Protein AF-A0A924WG59-F1 (afdb_monomer_lite)

Radius of gyration: 11.97 Å; chains: 1; bounding box: 27×19×31 Å

Structure (mmCIF, N/CA/C/O backbone):
data_AF-A0A924WG59-F1
#
_entry.id   AF-A0A924WG59-F1
#
loop_
_atom_site.group_PDB
_atom_site.id
_atom_site.type_symbol
_atom_site.label_atom_id
_atom_site.label_alt_id
_atom_site.label_comp_id
_atom_site.label_asym_id
_atom_site.label_entity_id
_atom_site.label_seq_id
_atom_site.pdbx_PDB_ins_code
_atom_site.Cartn_x
_atom_site.Cartn_y
_atom_site.Cartn_z
_atom_site.occupancy
_atom_site.B_iso_or_equiv
_atom_site.auth_seq_id
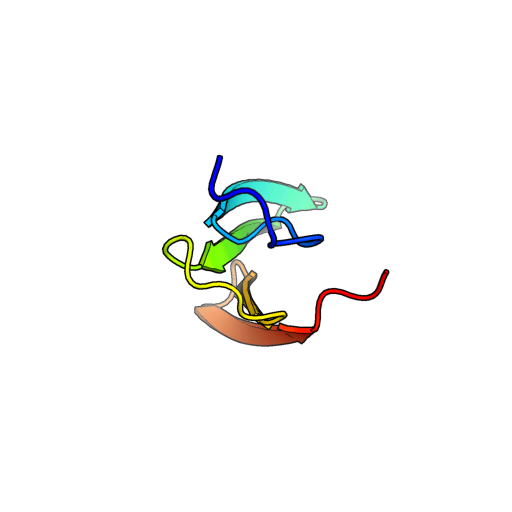_atom_site.auth_comp_id
_atom_site.auth_asym_id
_atom_sit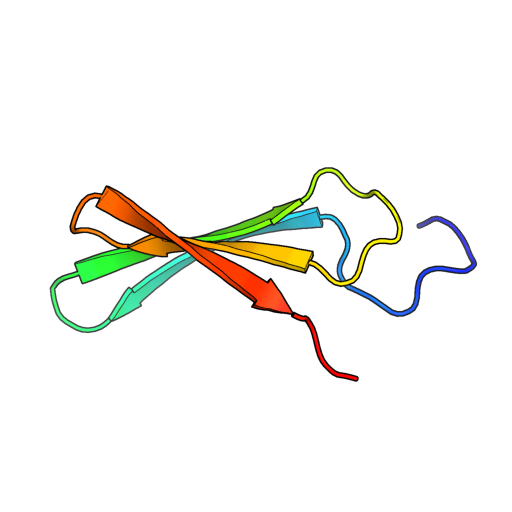e.auth_atom_id
_atom_site.pdbx_PDB_model_num
ATOM 1 N N . LYS A 1 1 ? 11.847 11.506 -10.058 1.00 45.03 1 LYS A N 1
ATOM 2 C CA . LYS A 1 1 ? 11.183 10.628 -11.058 1.00 45.03 1 LYS A CA 1
ATOM 3 C C . LYS A 1 1 ? 12.256 9.913 -11.877 1.00 45.03 1 LYS A C 1
ATOM 5 O O . LYS A 1 1 ? 12.911 10.581 -12.665 1.00 45.03 1 LYS A O 1
ATOM 10 N N . ARG A 1 2 ? 12.475 8.600 -11.708 1.00 51.09 2 ARG A N 1
ATOM 11 C CA . ARG A 1 2 ? 13.241 7.830 -12.708 1.00 51.09 2 ARG A CA 1
ATOM 12 C C . ARG A 1 2 ? 12.330 7.623 -13.916 1.00 51.09 2 ARG A C 1
ATOM 14 O O . ARG A 1 2 ? 11.278 6.999 -13.793 1.00 51.09 2 ARG A O 1
ATOM 21 N N . ALA A 1 3 ? 12.697 8.218 -15.045 1.00 54.34 3 ALA A N 1
ATOM 22 C CA . ALA A 1 3 ? 12.019 8.035 -16.320 1.00 54.34 3 ALA A CA 1
ATOM 23 C C . ALA A 1 3 ? 12.098 6.548 -16.706 1.00 54.34 3 ALA A C 1
ATOM 25 O O . ALA A 1 3 ? 13.140 6.075 -17.138 1.00 54.34 3 ALA A O 1
ATOM 26 N N . GLY A 1 4 ? 11.039 5.781 -16.443 1.00 59.47 4 GLY A N 1
ATOM 27 C CA . GLY A 1 4 ? 11.010 4.343 -16.732 1.00 59.47 4 GLY A CA 1
ATOM 28 C C . GLY A 1 4 ? 10.107 3.530 -15.815 1.00 59.47 4 GLY A C 1
ATOM 29 O O . GLY A 1 4 ? 9.624 2.477 -16.225 1.00 59.47 4 GLY A O 1
ATOM 30 N N . CYS A 1 5 ? 9.805 4.026 -14.613 1.00 60.91 5 CYS A N 1
ATOM 31 C CA . CYS A 1 5 ? 8.920 3.302 -13.713 1.00 60.91 5 CYS A CA 1
ATOM 32 C C . CYS A 1 5 ? 7.468 3.761 -13.847 1.00 60.91 5 CYS A C 1
ATOM 34 O O . CYS A 1 5 ? 7.134 4.910 -13.571 1.00 60.91 5 CYS A O 1
ATOM 36 N N . ARG A 1 6 ? 6.601 2.852 -14.308 1.00 66.62 6 ARG A N 1
ATOM 37 C CA . ARG A 1 6 ? 5.163 3.099 -14.532 1.00 66.62 6 ARG A CA 1
ATOM 38 C C . ARG A 1 6 ? 4.316 2.861 -13.273 1.00 66.62 6 ARG A C 1
ATOM 40 O O . ARG A 1 6 ? 3.095 2.824 -13.363 1.00 66.62 6 ARG A O 1
ATO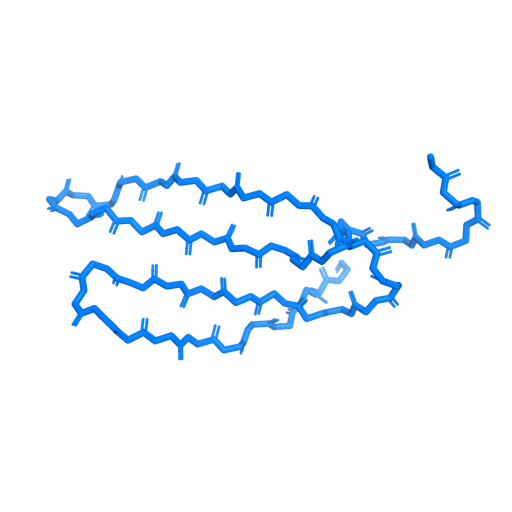M 47 N N . TRP A 1 7 ? 4.974 2.669 -12.136 1.00 64.38 7 TRP A N 1
ATOM 48 C CA . TRP A 1 7 ? 4.398 2.244 -10.867 1.00 64.38 7 TRP A CA 1
ATOM 49 C C . TRP A 1 7 ? 4.745 3.261 -9.781 1.00 64.38 7 TRP A C 1
ATOM 51 O O . TRP A 1 7 ? 5.807 3.884 -9.845 1.00 64.38 7 TRP A O 1
ATOM 61 N N . ILE A 1 8 ? 3.857 3.421 -8.796 1.00 66.00 8 ILE A N 1
ATOM 62 C CA . ILE A 1 8 ? 4.181 4.126 -7.554 1.00 66.00 8 ILE A CA 1
ATOM 63 C C . ILE A 1 8 ? 5.128 3.206 -6.796 1.00 66.00 8 ILE A C 1
ATOM 65 O O . ILE A 1 8 ? 4.708 2.186 -6.267 1.00 66.00 8 ILE A O 1
ATOM 69 N N . SER A 1 9 ? 6.410 3.534 -6.858 1.00 67.12 9 SER A N 1
ATOM 70 C CA . SER A 1 9 ? 7.489 2.743 -6.275 1.00 67.12 9 SER A CA 1
ATOM 71 C C . SER A 1 9 ? 7.799 3.138 -4.837 1.00 67.12 9 SER A C 1
ATOM 73 O O . SER A 1 9 ? 8.590 2.467 -4.193 1.00 67.12 9 SER A O 1
ATOM 75 N N . SER A 1 10 ? 7.261 4.268 -4.368 1.00 70.00 10 SER A N 1
ATOM 76 C CA . SER A 1 10 ? 7.459 4.720 -2.998 1.00 70.00 10 SER A CA 1
ATOM 77 C C . SER A 1 10 ? 6.316 5.555 -2.458 1.00 70.00 10 SER A C 1
ATOM 79 O O . SER A 1 10 ? 5.632 6.269 -3.197 1.00 70.00 10 SER A O 1
ATOM 81 N N . GLY A 1 11 ? 6.147 5.461 -1.143 1.00 75.12 11 GLY A N 1
ATOM 82 C CA . GLY A 1 11 ? 5.157 6.195 -0.370 1.00 75.12 11 GLY A CA 1
ATOM 83 C C . GLY A 1 11 ? 4.578 5.321 0.731 1.00 75.12 11 GLY A C 1
ATOM 84 O O . GLY A 1 11 ? 4.419 4.123 0.545 1.00 75.12 11 GLY A O 1
ATOM 85 N N . VAL A 1 12 ? 4.236 5.930 1.859 1.00 82.31 12 VAL A N 1
ATOM 86 C CA . VAL A 1 12 ? 3.393 5.308 2.880 1.00 82.31 12 VAL A CA 1
ATOM 87 C C . VAL A 1 12 ? 2.052 6.016 2.845 1.00 82.31 12 VAL A C 1
ATOM 89 O O . VAL A 1 12 ? 1.988 7.245 2.889 1.00 82.31 12 VAL A O 1
ATOM 92 N N . ILE A 1 13 ? 0.982 5.242 2.714 1.00 83.50 13 ILE A N 1
ATOM 93 C CA . ILE A 1 13 ? -0.384 5.731 2.837 1.00 83.50 13 ILE A CA 1
ATOM 94 C C . ILE A 1 13 ? -0.980 5.083 4.068 1.00 83.50 13 ILE A C 1
ATOM 96 O O . ILE A 1 13 ? -1.231 3.880 4.100 1.00 83.50 13 ILE A O 1
ATOM 100 N N . GLU A 1 14 ? -1.245 5.899 5.072 1.00 85.25 14 GLU A N 1
ATOM 101 C CA . GLU A 1 14 ? -2.026 5.487 6.223 1.00 85.25 14 GLU A CA 1
ATOM 102 C C . GLU A 1 14 ? -3.492 5.810 5.975 1.00 85.25 14 GLU A C 1
ATOM 104 O O . GLU A 1 14 ? -3.853 6.928 5.602 1.00 85.25 14 GLU A O 1
ATOM 109 N N . PHE A 1 15 ? -4.349 4.811 6.147 1.00 83.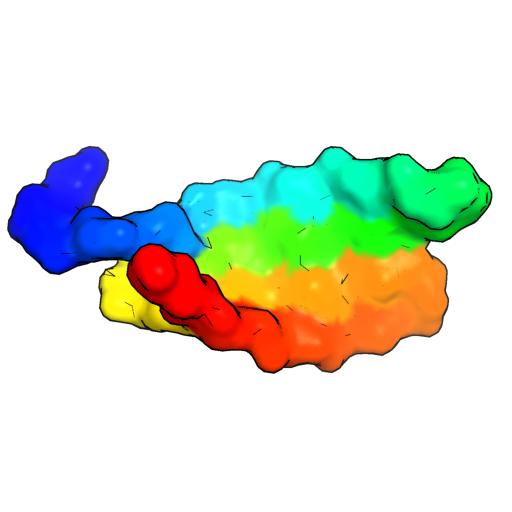62 15 PHE A N 1
ATOM 110 C CA . PHE A 1 15 ? -5.782 4.977 6.003 1.00 83.62 15 PHE A CA 1
ATOM 111 C C . PHE A 1 15 ? -6.527 4.185 7.068 1.00 83.62 15 PHE A C 1
ATOM 113 O O . PHE A 1 15 ? -6.179 3.060 7.436 1.00 83.62 15 PHE A O 1
ATOM 120 N N . THR A 1 16 ? -7.597 4.793 7.561 1.00 82.44 16 THR A N 1
ATOM 121 C CA . THR A 1 16 ? -8.404 4.237 8.640 1.00 82.44 16 THR A CA 1
ATOM 122 C C . THR A 1 16 ? -9.691 3.688 8.045 1.00 82.44 16 THR A C 1
ATOM 124 O O . THR A 1 16 ? -10.474 4.429 7.454 1.00 82.44 16 THR A O 1
ATOM 127 N N . VAL A 1 17 ? -9.915 2.379 8.179 1.00 80.00 17 VAL A N 1
ATOM 128 C CA . VAL A 1 17 ? -11.167 1.737 7.748 1.00 80.00 17 VAL A CA 1
ATOM 129 C C . VAL A 1 17 ? -11.946 1.338 8.994 1.00 80.00 17 VAL A C 1
ATOM 131 O O . VAL A 1 17 ? -11.574 0.396 9.700 1.00 80.00 17 VAL A O 1
ATOM 134 N N . GLY A 1 18 ? -13.018 2.075 9.286 1.00 84.12 18 GLY A N 1
ATOM 135 C CA . GLY A 1 18 ? -13.775 1.922 10.529 1.00 84.12 18 GLY A CA 1
ATOM 136 C C . GLY A 1 18 ? -12.932 2.337 11.739 1.00 84.12 18 GLY A C 1
ATOM 137 O O . GLY A 1 18 ? -12.512 3.484 11.825 1.00 84.12 18 GLY A O 1
ATOM 138 N N . ALA A 1 19 ? -12.659 1.397 12.651 1.00 80.38 19 ALA A N 1
ATOM 139 C CA . ALA A 1 19 ? -11.829 1.606 13.847 1.00 80.38 19 ALA A CA 1
ATOM 140 C C . ALA A 1 19 ? -10.392 1.055 13.715 1.00 80.38 19 ALA A C 1
ATOM 142 O O . ALA A 1 19 ? -9.671 0.950 14.704 1.00 80.38 19 ALA A O 1
ATOM 143 N N . ARG A 1 20 ? -9.979 0.629 12.513 1.00 80.06 20 ARG A N 1
ATOM 144 C CA . ARG A 1 20 ? -8.672 -0.003 12.276 1.00 80.06 20 ARG A CA 1
ATOM 145 C C . ARG A 1 20 ? -7.801 0.880 11.390 1.00 80.06 20 ARG A C 1
ATOM 147 O O . ARG A 1 20 ? -8.119 1.068 10.215 1.00 80.06 20 ARG A O 1
ATOM 154 N N . THR A 1 21 ? -6.694 1.359 11.947 1.00 83.50 21 THR A N 1
ATOM 155 C CA . THR A 1 21 ? -5.656 2.104 11.222 1.00 83.50 21 THR A CA 1
ATOM 156 C C . THR A 1 21 ? -4.764 1.134 10.459 1.00 83.50 21 THR A C 1
ATOM 158 O O . THR A 1 21 ? -4.265 0.167 11.030 1.00 83.50 21 THR A O 1
ATOM 161 N N . ARG A 1 22 ? -4.601 1.341 9.155 1.00 86.75 22 ARG A N 1
ATOM 162 C CA . ARG A 1 22 ? -3.770 0.492 8.298 1.00 86.75 22 ARG A CA 1
ATOM 163 C C . ARG A 1 22 ? -2.754 1.358 7.582 1.00 86.75 22 ARG A C 1
ATOM 165 O O . ARG A 1 22 ? -3.081 2.465 7.162 1.00 86.75 22 ARG A O 1
ATOM 172 N N . SER A 1 23 ? -1.556 0.829 7.419 1.00 86.94 23 SER A N 1
ATOM 173 C CA . SER A 1 23 ? -0.454 1.471 6.715 1.00 86.94 23 SER A CA 1
ATOM 174 C C . SER A 1 23 ? -0.159 0.661 5.467 1.00 86.94 23 SER A C 1
ATOM 176 O O . SER A 1 23 ? 0.076 -0.540 5.527 1.00 86.94 23 SER A O 1
ATOM 178 N N . LEU A 1 24 ? -0.203 1.310 4.314 1.00 84.75 24 LEU A N 1
ATOM 179 C CA . LEU A 1 24 ? 0.196 0.723 3.050 1.00 84.75 24 LEU A CA 1
ATOM 180 C C . LEU A 1 24 ? 1.488 1.379 2.593 1.00 84.75 24 LEU A C 1
ATOM 182 O O . LEU A 1 24 ? 1.494 2.539 2.192 1.00 84.75 24 LEU A O 1
ATOM 186 N N . ASP A 1 25 ? 2.562 0.613 2.658 1.00 84.62 25 ASP A N 1
ATOM 187 C CA . ASP A 1 25 ? 3.881 0.984 2.186 1.00 84.62 25 ASP A CA 1
ATOM 188 C C . ASP A 1 25 ? 4.047 0.524 0.729 1.00 84.62 25 ASP A C 1
ATOM 190 O O . ASP A 1 25 ? 3.800 -0.632 0.386 1.00 84.62 25 ASP A O 1
ATOM 194 N N . PHE A 1 26 ? 4.410 1.438 -0.162 1.00 76.62 26 PHE A N 1
ATOM 195 C CA . PHE A 1 26 ? 4.619 1.173 -1.586 1.00 76.62 26 PHE A CA 1
ATOM 196 C C . PHE A 1 26 ? 6.089 0.859 -1.916 1.00 76.62 26 PHE A C 1
ATOM 198 O O . PHE A 1 26 ? 6.406 0.672 -3.089 1.00 76.62 26 PHE A O 1
ATOM 205 N N . GLY A 1 27 ? 6.962 0.772 -0.908 1.00 71.94 27 GLY A N 1
ATOM 206 C CA . GLY A 1 27 ? 8.381 0.450 -1.021 1.00 71.94 27 GLY A CA 1
ATOM 207 C C . GLY A 1 27 ? 9.306 1.671 -1.074 1.00 71.94 27 GLY A C 1
ATOM 208 O O . GLY A 1 27 ? 8.894 2.826 -0.967 1.00 71.94 27 GLY A O 1
ATOM 209 N N . ASP A 1 28 ? 10.599 1.409 -1.275 1.00 65.56 28 ASP A N 1
ATOM 210 C CA . ASP A 1 28 ? 11.674 2.412 -1.170 1.00 65.56 28 ASP A CA 1
ATOM 211 C C . ASP A 1 28 ? 11.985 3.158 -2.479 1.00 65.56 28 ASP A C 1
ATOM 213 O O . ASP A 1 28 ? 12.960 3.903 -2.589 1.00 65.56 28 ASP A O 1
ATOM 217 N N . GLY A 1 29 ? 11.181 2.969 -3.521 1.00 62.56 29 GLY A N 1
ATOM 218 C CA . GLY A 1 29 ? 11.400 3.605 -4.820 1.00 62.56 29 GLY A CA 1
ATOM 219 C C . GLY A 1 29 ? 12.119 2.712 -5.826 1.00 62.56 29 GLY A C 1
ATOM 220 O O . GLY A 1 29 ? 12.479 3.187 -6.909 1.00 62.56 29 GLY A O 1
ATOM 221 N N . THR A 1 30 ? 12.320 1.430 -5.507 1.00 63.53 30 THR A N 1
ATOM 222 C CA . THR A 1 30 ? 12.754 0.437 -6.490 1.00 63.53 30 THR A CA 1
ATOM 223 C C . THR A 1 30 ? 11.640 0.229 -7.507 1.00 63.53 30 THR A C 1
ATOM 225 O O . THR A 1 30 ? 10.460 0.374 -7.197 1.00 63.53 30 THR A O 1
ATOM 228 N N . CYS A 1 31 ? 11.983 -0.045 -8.768 1.00 67.69 31 CYS A N 1
ATOM 229 C CA . CYS A 1 31 ? 10.980 -0.164 -9.829 1.00 67.69 3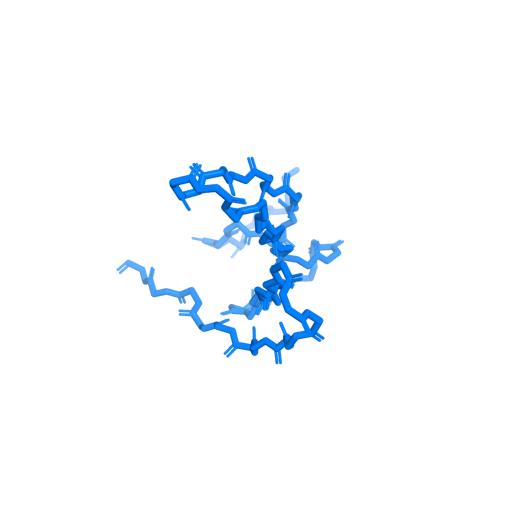1 CYS A CA 1
ATOM 230 C C . CYS A 1 31 ? 10.226 -1.504 -9.782 1.00 67.69 31 CYS A C 1
ATOM 232 O O . CYS A 1 31 ? 10.023 -2.181 -10.791 1.00 67.69 31 CYS A O 1
ATOM 234 N N . ASP A 1 32 ? 9.827 -1.875 -8.576 1.00 68.25 32 ASP A N 1
ATOM 235 C CA . ASP A 1 32 ? 9.163 -3.097 -8.222 1.00 68.25 32 ASP A CA 1
ATOM 236 C C . ASP A 1 32 ? 7.672 -2.826 -8.073 1.00 68.25 32 ASP A C 1
ATOM 238 O O . ASP A 1 32 ? 7.212 -1.758 -7.681 1.00 68.25 32 ASP A O 1
ATOM 242 N N . ARG A 1 33 ? 6.883 -3.819 -8.459 1.00 73.44 33 ARG A N 1
ATOM 243 C CA . ARG A 1 33 ? 5.418 -3.741 -8.457 1.00 73.44 33 ARG A CA 1
ATOM 244 C C . ARG A 1 33 ? 4.824 -4.250 -7.143 1.00 73.44 33 ARG A C 1
ATOM 246 O O . ARG A 1 33 ? 3.702 -4.754 -7.152 1.00 73.44 33 ARG A O 1
ATOM 253 N N . PHE A 1 34 ? 5.592 -4.216 -6.061 1.00 76.06 34 PHE A N 1
ATOM 254 C CA . PHE A 1 34 ? 5.237 -4.810 -4.777 1.00 76.06 34 PHE A CA 1
ATOM 255 C C . PHE A 1 34 ? 5.134 -3.715 -3.720 1.00 76.06 34 PHE A C 1
ATOM 257 O O . PHE A 1 34 ? 6.021 -2.880 -3.624 1.00 76.06 34 PHE A O 1
ATOM 264 N N . GLY A 1 35 ? 4.051 -3.737 -2.949 1.00 84.50 35 GLY A N 1
ATOM 265 C CA . GLY A 1 35 ? 3.883 -2.939 -1.736 1.00 84.50 35 GLY A CA 1
ATOM 266 C C . GLY A 1 35 ? 3.610 -3.847 -0.540 1.00 84.50 35 GLY A C 1
ATOM 267 O O . GLY A 1 35 ? 3.224 -5.004 -0.716 1.00 84.50 35 GLY A O 1
ATOM 268 N N . ILE A 1 36 ? 3.797 -3.336 0.671 1.00 86.19 36 ILE A N 1
ATOM 269 C CA . ILE A 1 36 ? 3.509 -4.015 1.933 1.00 86.19 36 ILE A CA 1
ATOM 270 C C . ILE A 1 36 ? 2.325 -3.320 2.600 1.00 86.19 36 ILE A C 1
ATOM 272 O O . ILE A 1 36 ? 2.379 -2.146 2.946 1.00 86.19 36 ILE A O 1
ATOM 276 N N . LEU A 1 37 ? 1.236 -4.055 2.790 1.00 86.12 37 LEU A N 1
ATOM 277 C CA . LEU A 1 37 ? 0.086 -3.618 3.564 1.00 86.12 37 LEU A CA 1
ATOM 278 C C . LEU A 1 37 ? 0.217 -4.136 4.992 1.00 86.12 37 LEU A C 1
ATOM 280 O O . LEU A 1 37 ? 0.058 -5.330 5.225 1.00 86.12 37 LEU A O 1
ATOM 284 N N . THR A 1 38 ? 0.416 -3.230 5.932 1.00 88.50 38 THR A N 1
ATOM 285 C CA . THR A 1 38 ? 0.412 -3.494 7.367 1.00 88.50 38 THR A CA 1
ATOM 286 C C . THR A 1 38 ? -0.971 -3.179 7.931 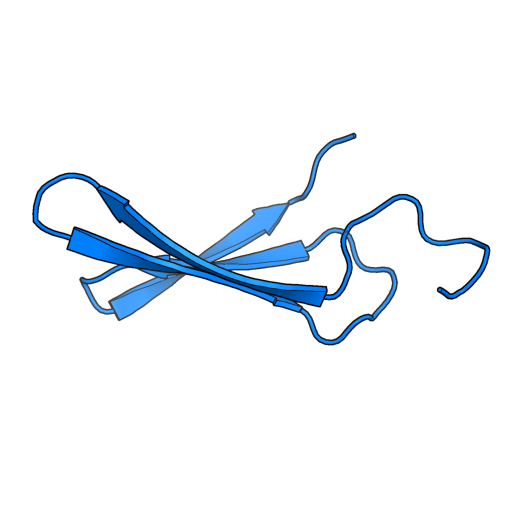1.00 88.50 38 THR A C 1
ATOM 288 O O . THR A 1 38 ? -1.497 -2.068 7.803 1.00 88.50 38 THR A O 1
ATOM 291 N N . LEU A 1 39 ? -1.610 -4.170 8.544 1.00 84.50 39 LEU A N 1
ATOM 292 C CA . LEU A 1 39 ? -2.906 -4.008 9.191 1.00 84.50 39 LEU A CA 1
ATOM 293 C C . LEU A 1 39 ? -2.746 -3.647 10.673 1.00 84.50 39 LEU A C 1
ATOM 295 O O . LEU A 1 39 ? -1.761 -3.979 11.323 1.00 84.50 39 LEU A O 1
ATOM 299 N N . ALA A 1 40 ? -3.801 -3.055 11.240 1.00 80.06 40 ALA A N 1
ATOM 300 C CA . ALA A 1 40 ? -3.912 -2.727 12.666 1.00 80.06 40 ALA A CA 1
ATOM 301 C C . ALA A 1 40 ? -3.714 -3.917 13.624 1.00 80.06 40 ALA A C 1
ATOM 303 O O . ALA A 1 40 ? -3.502 -3.722 14.814 1.00 80.06 40 ALA A O 1
ATOM 304 N N . ASN A 1 41 ? -3.882 -5.147 13.137 1.00 80.44 41 ASN A N 1
ATOM 305 C CA . ASN A 1 41 ? -3.697 -6.366 13.922 1.00 80.44 41 ASN A CA 1
ATOM 306 C C . ASN A 1 41 ? -2.237 -6.856 13.936 1.00 80.44 41 ASN A C 1
ATOM 308 O O . ASN A 1 41 ? -1.962 -7.849 14.598 1.00 80.44 41 ASN A O 1
ATOM 312 N N . GLY A 1 42 ? -1.328 -6.172 13.231 1.00 79.88 42 GLY A N 1
ATOM 313 C CA . GLY A 1 42 ? 0.078 -6.551 13.099 1.00 79.88 42 GLY A CA 1
ATOM 314 C C . GLY A 1 42 ? 0.374 -7.476 11.917 1.00 79.88 42 GLY A C 1
ATOM 315 O O . GLY A 1 42 ? 1.540 -7.789 11.691 1.00 79.88 42 GLY A O 1
ATOM 316 N N . ASP A 1 43 ? -0.638 -7.893 11.147 1.00 86.06 43 ASP A N 1
ATOM 317 C CA . ASP A 1 43 ? -0.412 -8.687 9.940 1.00 86.06 43 ASP A CA 1
ATOM 318 C C . ASP A 1 43 ? 0.093 -7.809 8.794 1.00 86.06 43 ASP A C 1
ATOM 320 O O . ASP A 1 43 ? -0.470 -6.748 8.507 1.00 86.06 43 ASP A O 1
ATOM 324 N N . SER A 1 44 ? 1.108 -8.306 8.090 1.00 86.19 44 SER A N 1
ATOM 325 C CA . SER A 1 44 ? 1.689 -7.656 6.917 1.00 86.19 44 SER A CA 1
ATOM 326 C C . SER A 1 44 ? 1.483 -8.514 5.674 1.00 86.19 44 SER A C 1
ATOM 328 O O . SER A 1 44 ? 1.865 -9.683 5.641 1.00 86.19 44 SER A O 1
ATOM 330 N N . TYR A 1 45 ? 0.913 -7.928 4.624 1.00 85.44 45 TYR A N 1
ATOM 331 C CA . TYR A 1 45 ? 0.650 -8.596 3.351 1.00 85.44 45 TYR A CA 1
ATOM 332 C C . TYR A 1 45 ? 1.404 -7.923 2.216 1.00 85.44 45 TYR A C 1
ATOM 334 O O . TYR A 1 45 ? 1.291 -6.716 2.015 1.00 85.44 45 TYR A O 1
ATOM 342 N N . SER A 1 46 ? 2.113 -8.710 1.411 1.00 83.44 46 SER A N 1
ATOM 343 C CA . SER A 1 46 ? 2.680 -8.214 0.162 1.00 83.44 46 SER A CA 1
ATOM 344 C C . SER A 1 46 ? 1.585 -8.125 -0.903 1.00 83.44 46 SER A C 1
ATOM 346 O O . SER A 1 46 ? 0.980 -9.120 -1.307 1.00 83.44 46 SER A O 1
ATOM 348 N N . ILE A 1 47 ? 1.304 -6.910 -1.362 1.00 80.94 47 ILE A N 1
ATOM 349 C CA . ILE A 1 47 ? 0.344 -6.653 -2.432 1.00 80.94 47 ILE A CA 1
ATOM 350 C C . ILE A 1 47 ? 1.071 -6.341 -3.734 1.00 80.94 47 ILE A C 1
ATOM 352 O O . ILE A 1 47 ? 2.127 -5.711 -3.755 1.00 80.94 47 ILE A O 1
ATOM 356 N N . ARG A 1 48 ? 0.487 -6.774 -4.854 1.00 76.81 48 ARG A N 1
ATOM 357 C CA . ARG A 1 48 ? 1.021 -6.483 -6.185 1.00 76.81 48 ARG A CA 1
ATOM 358 C C . ARG A 1 48 ? 0.248 -5.341 -6.828 1.00 76.81 48 ARG A C 1
ATOM 360 O O . ARG A 1 48 ? -0.937 -5.489 -7.123 1.00 76.81 48 ARG A O 1
ATOM 367 N N . LEU A 1 49 ? 0.936 -4.243 -7.113 1.00 73.88 49 LEU A N 1
ATOM 368 C CA . LEU A 1 49 ? 0.401 -3.106 -7.855 1.00 73.88 49 LEU A CA 1
ATOM 369 C C . LEU A 1 49 ? 0.078 -3.566 -9.288 1.00 73.88 49 LEU A C 1
ATOM 371 O O . LEU A 1 49 ? 0.939 -4.085 -10.007 1.00 73.88 49 LEU A O 1
ATOM 375 N N . ARG A 1 50 ? -1.195 -3.453 -9.682 1.00 65.88 50 ARG A N 1
ATOM 376 C CA . ARG A 1 50 ? -1.688 -3.749 -11.040 1.00 65.88 50 ARG A CA 1
ATOM 377 C C . ARG A 1 50 ? -1.910 -2.434 -11.789 1.00 65.88 50 ARG A C 1
ATOM 379 O O . ARG A 1 50 ? -2.182 -1.422 -11.153 1.00 65.88 50 ARG A O 1
ATOM 386 N N . ARG A 1 51 ? -1.662 -2.448 -13.106 1.00 61.41 51 ARG A N 1
ATOM 387 C CA . ARG A 1 51 ? -1.724 -1.254 -13.969 1.00 61.41 51 ARG A CA 1
ATOM 388 C C . ARG A 1 51 ? -3.171 -0.882 -14.216 1.00 61.41 51 ARG A C 1
ATOM 390 O O . ARG A 1 51 ? -3.955 -1.841 -14.383 1.00 61.41 51 ARG A O 1
#

pLDDT: mean 75.38, std 10.53, range [45.03, 88.5]

Foldseek 3Di:
DPVPQPEPQFDWDWDDDPNKIKIKTSHDNPSAQWIWIQTSVRDIDIDGHDD

Sequence (51 aa):
KRAGCRWISSGVIEFTVGARTRSLDFGDGTCDRFGILTLANGDSYSIRLRR

Secondary structure (DSSP, 8-state):
--TT--S--EEEEEEEETTEEEEEEEEES-S-SEEEEE-TTS-EEEEEPP-